Protein AF-A0A1V5JT39-F1 (afdb_monomer_lite)

Secondary structure (DSSP, 8-state):
--GGGGTTTS--GGGS-GGG--SS-EE--EEEETTEEEE--S-EEEEEEEEEEEETTEEEEEEEEEEE---HHHHHHHHHHHHHHHGGGTSHHHHS-HHHHHHHHHHHHHHHHHHHHHTT-

Radius of gyration: 21.0 Å; chains: 1; bounding box: 41×35×56 Å

Structure (mmCIF, N/CA/C/O backbone):
data_AF-A0A1V5JT39-F1
#
_entry.id   AF-A0A1V5JT39-F1
#
loop_
_atom_site.group_PDB
_atom_site.id
_atom_site.type_symbol
_atom_site.label_atom_id
_atom_site.label_alt_id
_atom_site.label_comp_id
_atom_site.label_asym_id
_atom_site.label_entity_id
_atom_site.label_seq_id
_atom_site.pdbx_PDB_ins_code
_atom_site.Cartn_x
_atom_site.Cartn_y
_atom_site.Cartn_z
_atom_site.occupancy
_atom_site.B_iso_or_equiv
_atom_site.auth_seq_id
_atom_site.auth_comp_id
_atom_site.auth_asym_id
_atom_site.auth_atom_id
_atom_site.pdbx_PDB_model_num
ATOM 1 N N . MET A 1 1 ? -9.268 -14.510 32.611 1.00 37.47 1 MET A N 1
ATOM 2 C CA . MET A 1 1 ? -8.347 -13.993 33.650 1.00 37.47 1 MET A CA 1
ATOM 3 C C . MET A 1 1 ? -7.304 -13.075 32.998 1.00 37.47 1 MET A C 1
ATOM 5 O O . MET A 1 1 ? -6.155 -13.462 32.841 1.00 37.47 1 MET A O 1
ATOM 9 N N . GLY A 1 2 ? -7.716 -11.891 32.527 1.00 54.66 2 GLY A N 1
ATOM 10 C CA . GLY A 1 2 ? -6.838 -10.986 31.759 1.00 54.66 2 GLY A CA 1
ATOM 11 C C . GLY A 1 2 ? -7.273 -9.515 31.723 1.00 54.66 2 GLY A C 1
ATOM 12 O O . GLY A 1 2 ? -6.459 -8.659 31.399 1.00 54.66 2 GLY A O 1
ATOM 13 N N . GLU A 1 3 ? -8.512 -9.199 32.109 1.00 52.78 3 GLU A N 1
ATOM 14 C CA . GLU A 1 3 ? -9.069 -7.839 32.027 1.00 52.78 3 GLU A CA 1
ATOM 15 C C . GLU A 1 3 ? -8.599 -6.904 33.156 1.00 52.78 3 GLU A C 1
ATOM 17 O O . GLU A 1 3 ? -8.526 -5.696 32.959 1.00 52.78 3 GLU A O 1
ATOM 22 N N . GLU A 1 4 ? -8.189 -7.425 34.319 1.00 55.41 4 GLU A N 1
ATOM 23 C CA . GLU A 1 4 ? -7.724 -6.571 35.427 1.00 55.41 4 GLU A CA 1
ATOM 24 C C . GLU A 1 4 ? -6.361 -5.916 35.184 1.00 55.41 4 GLU A C 1
ATOM 26 O O . GLU A 1 4 ? -6.063 -4.884 35.781 1.00 55.41 4 GLU A O 1
ATOM 31 N N . ARG A 1 5 ? -5.542 -6.474 34.285 1.00 61.47 5 ARG A N 1
ATOM 32 C CA . ARG A 1 5 ? -4.170 -6.005 34.033 1.00 61.47 5 ARG A CA 1
ATOM 33 C C . ARG A 1 5 ? -4.094 -4.690 33.253 1.00 61.47 5 ARG A C 1
ATOM 35 O O . ARG A 1 5 ? -3.029 -4.084 33.216 1.00 61.47 5 ARG A O 1
ATOM 42 N N . PHE A 1 6 ? -5.197 -4.265 32.639 1.00 62.06 6 PHE A N 1
ATOM 43 C CA . PHE A 1 6 ? -5.255 -3.086 31.769 1.00 62.06 6 PHE A CA 1
ATOM 44 C C . PHE A 1 6 ? -6.133 -1.955 32.322 1.00 62.06 6 PHE A C 1
ATOM 46 O O . PHE A 1 6 ? -6.350 -0.958 31.630 1.00 62.06 6 PHE A O 1
ATOM 53 N N . LYS A 1 7 ? -6.616 -2.079 33.569 1.00 60.72 7 LYS A N 1
ATOM 54 C CA . LYS A 1 7 ? -7.399 -1.030 34.238 1.00 60.72 7 LYS A CA 1
ATOM 55 C C . LYS A 1 7 ? -6.597 0.278 34.277 1.00 60.72 7 LYS A C 1
ATOM 57 O O . LYS A 1 7 ? -5.497 0.317 34.820 1.00 60.72 7 LYS A O 1
ATOM 62 N N . GLY A 1 8 ? -7.151 1.337 33.683 1.00 68.19 8 GLY A N 1
ATOM 63 C CA . GLY A 1 8 ? -6.556 2.679 33.647 1.00 68.19 8 GLY A CA 1
ATOM 64 C C . GLY A 1 8 ? -5.508 2.931 32.553 1.00 68.19 8 GLY A C 1
ATOM 65 O O . GLY A 1 8 ? -5.000 4.048 32.470 1.00 68.19 8 GLY A O 1
ATOM 66 N N . ILE A 1 9 ? -5.180 1.940 31.709 1.00 79.88 9 ILE A N 1
ATOM 67 C CA . ILE A 1 9 ? -4.265 2.128 30.563 1.00 79.88 9 ILE A CA 1
ATOM 68 C C . ILE A 1 9 ? -4.997 2.769 29.379 1.00 79.88 9 ILE A C 1
ATOM 70 O O . ILE A 1 9 ? -4.448 3.637 28.701 1.00 79.88 9 ILE A O 1
ATOM 74 N N . PHE A 1 10 ? -6.235 2.344 29.130 1.00 81.56 10 PHE A N 1
ATOM 75 C CA . PHE A 1 10 ? -7.059 2.869 28.048 1.00 81.56 10 PHE A CA 1
ATOM 76 C C . PHE A 1 10 ? -7.937 4.007 28.554 1.00 81.56 10 PHE A C 1
ATOM 78 O O . PHE A 1 10 ? -8.351 4.025 29.710 1.00 81.56 10 PHE A O 1
ATOM 85 N N . ARG A 1 11 ? -8.166 4.990 27.687 1.00 83.50 11 ARG A N 1
ATOM 86 C CA . ARG A 1 11 ? -8.911 6.207 28.010 1.00 83.50 11 ARG A CA 1
ATOM 87 C C . ARG A 1 11 ? -10.198 6.256 27.193 1.00 83.50 11 ARG A C 1
ATOM 89 O O . ARG A 1 11 ? -10.261 5.629 26.128 1.00 83.50 11 ARG A O 1
ATOM 96 N N . PRO A 1 12 ? -11.224 6.971 27.672 1.00 85.75 12 PRO A N 1
ATOM 97 C CA . PRO A 1 12 ? -12.424 7.201 26.888 1.00 85.75 12 PRO A CA 1
ATOM 98 C C . PRO A 1 12 ? -12.125 8.055 25.655 1.00 85.75 12 PRO A C 1
ATOM 100 O O . PRO A 1 12 ? -11.148 8.805 25.607 1.00 85.75 12 PRO A O 1
ATOM 103 N N . GLU A 1 13 ? -12.994 7.967 24.649 1.00 81.88 13 GLU A N 1
ATOM 104 C CA . GLU A 1 13 ? -12.792 8.630 23.353 1.00 81.88 13 GLU A CA 1
ATOM 105 C C . GLU A 1 13 ? -12.605 10.148 23.478 1.00 81.88 13 GLU A C 1
ATOM 107 O O . GLU A 1 13 ? -11.813 10.751 22.750 1.00 81.88 13 GLU A O 1
ATOM 112 N N . GLY A 1 14 ? -13.292 10.761 24.447 1.00 83.75 14 GLY A N 1
ATOM 113 C CA . GLY A 1 14 ? -13.206 12.192 24.732 1.00 83.75 14 GLY A CA 1
ATOM 114 C C . GLY A 1 14 ? -11.802 12.671 25.110 1.00 83.75 14 GLY A C 1
ATOM 115 O O . GLY A 1 14 ? -11.493 13.843 24.901 1.00 83.75 14 GLY A O 1
ATOM 116 N N . GLU A 1 15 ? -10.938 11.772 25.583 1.00 86.50 15 GLU A N 1
ATOM 117 C CA . GLU A 1 15 ? -9.559 12.069 25.981 1.00 86.50 15 GLU A CA 1
ATOM 118 C C . GLU A 1 15 ? -8.527 11.756 24.889 1.00 86.50 15 GLU A C 1
ATOM 120 O O . GLU A 1 15 ? -7.339 12.028 25.061 1.00 86.50 15 GLU A O 1
ATOM 125 N N . VAL A 1 16 ? -8.956 11.221 23.741 1.00 84.81 16 VAL A N 1
ATOM 126 C CA . VAL A 1 16 ? -8.076 11.071 22.577 1.00 84.81 16 VAL A CA 1
ATOM 127 C C . VAL A 1 16 ? -7.708 12.471 22.073 1.00 84.81 16 VAL A C 1
ATOM 129 O O . VAL A 1 16 ? -8.629 13.243 21.777 1.00 84.81 16 VAL A O 1
ATOM 132 N N . PRO A 1 17 ? -6.408 12.810 21.944 1.00 86.88 17 PRO A N 1
ATOM 133 C CA . PRO A 1 17 ? -5.975 14.108 21.439 1.00 86.88 17 PRO A CA 1
ATOM 134 C C . PRO A 1 17 ? -6.644 14.451 20.099 1.00 86.88 17 PRO A C 1
ATOM 136 O O . PRO A 1 17 ? -6.738 13.565 19.246 1.00 86.88 17 PRO A O 1
ATOM 139 N N . PRO A 1 18 ? -7.087 15.704 19.873 1.00 84.44 18 PRO A N 1
ATOM 140 C CA . PRO A 1 18 ? -7.807 16.080 18.652 1.00 84.44 18 PRO A CA 1
ATOM 141 C C . PRO A 1 18 ? -7.055 15.732 17.361 1.00 84.44 18 PRO A C 1
ATOM 143 O O . PRO A 1 18 ? -7.646 15.210 16.428 1.00 84.44 18 PRO A O 1
ATOM 146 N N . ASN A 1 19 ? -5.732 15.906 17.344 1.00 83.88 19 ASN A N 1
ATOM 147 C CA . ASN A 1 19 ? -4.857 15.566 16.215 1.00 83.88 19 ASN A CA 1
ATOM 148 C C . ASN A 1 19 ? -4.717 14.054 15.942 1.00 83.88 19 ASN A C 1
ATOM 150 O O . ASN A 1 19 ? -4.185 13.658 14.908 1.00 83.88 19 ASN A O 1
ATOM 154 N N . CYS A 1 20 ? -5.151 13.207 16.875 1.00 82.81 20 CYS A N 1
ATOM 155 C CA . CYS A 1 20 ? -5.186 11.751 16.737 1.00 82.81 20 CYS A CA 1
ATOM 156 C C . CYS A 1 20 ? -6.617 11.223 16.568 1.00 82.81 20 CYS A C 1
ATOM 158 O O . CYS A 1 20 ? -6.814 10.026 16.348 1.00 82.81 20 CYS A O 1
ATOM 160 N N . ARG A 1 21 ? -7.623 12.090 16.720 1.00 83.38 21 ARG A N 1
ATOM 161 C CA . ARG A 1 21 ? -9.028 11.722 16.631 1.00 83.38 21 ARG A CA 1
ATOM 162 C C . ARG A 1 21 ? -9.435 11.700 15.164 1.00 83.38 21 ARG A C 1
ATOM 164 O O . ARG A 1 21 ? -9.353 12.701 14.468 1.00 83.38 21 ARG A O 1
ATOM 171 N N . LEU A 1 22 ? -9.889 10.540 14.708 1.00 82.38 22 LEU A N 1
ATOM 172 C CA . LEU A 1 22 ? -10.515 10.409 13.398 1.00 82.38 22 LEU A CA 1
ATOM 173 C C . LEU A 1 22 ? -11.966 10.886 13.502 1.00 82.38 22 LEU A C 1
ATOM 175 O O . LEU A 1 22 ? -12.743 10.277 14.248 1.00 82.38 22 LEU A O 1
ATOM 179 N N . GLU A 1 23 ? -12.286 11.969 12.790 1.00 80.94 23 GLU A N 1
ATOM 180 C CA . GLU A 1 23 ? -13.653 12.491 12.646 1.00 80.94 23 GLU A CA 1
ATOM 181 C C . GLU A 1 23 ? -14.529 11.498 11.880 1.00 80.94 23 GLU A C 1
ATOM 183 O O . GLU A 1 23 ? -15.623 11.157 12.324 1.00 80.94 23 GLU A O 1
ATOM 188 N N . GLU A 1 24 ? -13.988 10.945 10.794 1.00 85.44 24 GLU A N 1
ATOM 189 C CA . GLU A 1 24 ? -14.632 9.927 9.972 1.00 85.44 24 GLU A CA 1
ATOM 190 C C . GLU A 1 24 ? -13.687 8.746 9.732 1.00 85.44 24 GLU A C 1
ATOM 192 O O . GLU A 1 24 ? -12.458 8.859 9.799 1.00 85.44 24 GLU A O 1
ATOM 197 N N . ALA A 1 25 ? -14.270 7.578 9.469 1.00 90.00 25 ALA A N 1
ATOM 198 C CA . ALA A 1 25 ? -13.506 6.409 9.064 1.00 90.00 25 ALA A CA 1
ATOM 199 C C . ALA A 1 25 ? -12.962 6.606 7.639 1.00 90.00 25 ALA A C 1
ATOM 201 O O . ALA A 1 25 ? -13.667 7.086 6.756 1.00 90.00 25 ALA A O 1
ATOM 202 N N . CYS A 1 26 ? -11.710 6.216 7.403 1.00 92.75 26 CYS A N 1
ATOM 203 C CA . CYS A 1 26 ? -11.090 6.330 6.086 1.00 92.75 26 CYS A CA 1
ATOM 204 C C . CYS A 1 26 ? -11.594 5.214 5.160 1.00 92.75 26 CYS A C 1
ATOM 206 O O . CYS A 1 26 ? -11.229 4.050 5.334 1.00 92.75 26 CYS A O 1
ATOM 208 N N . GLU A 1 27 ? -12.424 5.554 4.177 1.00 95.00 27 GLU A N 1
ATOM 209 C CA . GLU A 1 27 ? -12.963 4.587 3.216 1.00 95.00 27 GLU A CA 1
ATOM 210 C C . GLU A 1 27 ? -12.151 4.590 1.919 1.00 95.00 27 GLU A C 1
ATOM 212 O O . GLU A 1 27 ? -12.351 5.433 1.042 1.00 95.00 27 GLU A O 1
ATOM 217 N N . GLN A 1 28 ? -11.239 3.627 1.767 1.00 95.56 28 GLN A N 1
ATOM 218 C CA . GLN A 1 28 ? -10.486 3.468 0.529 1.00 95.56 28 GLN A CA 1
ATOM 219 C C . GLN A 1 28 ? -11.232 2.539 -0.435 1.00 95.56 28 GLN A C 1
ATOM 221 O O . GLN A 1 28 ? -11.445 1.362 -0.152 1.00 95.56 28 GLN A O 1
ATOM 226 N N . ARG A 1 29 ? -11.598 3.068 -1.609 1.00 96.31 29 ARG A N 1
ATOM 227 C CA . ARG A 1 29 ? -12.277 2.321 -2.688 1.00 96.31 29 ARG A CA 1
ATOM 228 C C . ARG A 1 29 ? -11.465 2.214 -3.971 1.00 96.31 29 ARG A C 1
ATOM 230 O O . ARG A 1 29 ? -11.983 1.764 -4.984 1.00 96.31 29 ARG A O 1
ATOM 237 N N . GLU A 1 30 ? -10.208 2.628 -3.940 1.00 97.31 30 GLU A N 1
ATOM 238 C CA . GLU A 1 30 ? -9.328 2.593 -5.100 1.00 97.31 30 GLU A CA 1
ATOM 239 C C . GLU A 1 30 ? -8.051 1.828 -4.779 1.00 97.31 30 GLU A C 1
ATOM 241 O O . GLU A 1 30 ? -7.537 1.883 -3.656 1.00 97.31 30 GLU A O 1
ATOM 246 N N . TYR A 1 31 ? -7.530 1.139 -5.787 1.00 96.44 31 TYR A N 1
ATOM 247 C CA . TYR A 1 31 ? -6.249 0.449 -5.742 1.00 96.44 31 TYR A CA 1
ATOM 248 C C . TYR A 1 31 ? -5.388 0.880 -6.932 1.00 96.44 31 TYR A C 1
ATOM 250 O O . TYR A 1 31 ? -5.899 1.191 -8.006 1.00 96.44 31 TYR A O 1
ATOM 258 N N . LEU A 1 32 ? -4.073 0.941 -6.724 1.00 95.94 32 LEU A N 1
ATOM 259 C CA . LEU A 1 32 ? -3.108 1.349 -7.743 1.00 95.94 32 LEU A CA 1
ATOM 260 C C . LEU A 1 32 ? -2.573 0.112 -8.466 1.00 95.94 32 LEU A C 1
ATOM 262 O O . LEU A 1 32 ? -1.954 -0.745 -7.837 1.00 95.94 32 LEU A O 1
ATOM 266 N N . VAL A 1 33 ? -2.757 0.044 -9.782 1.00 97.12 33 VAL A N 1
ATOM 267 C CA . VAL A 1 33 ? -2.179 -1.004 -10.630 1.00 97.12 33 VAL A CA 1
ATOM 268 C C . VAL A 1 33 ? -1.785 -0.417 -11.980 1.00 97.12 33 VAL A C 1
ATOM 270 O O . VAL A 1 33 ? -2.501 0.409 -12.530 1.00 97.12 33 VAL A O 1
ATOM 273 N N . ASP A 1 34 ? -0.619 -0.809 -12.497 1.00 95.69 34 ASP A N 1
ATOM 274 C CA . ASP A 1 34 ? -0.100 -0.353 -13.800 1.00 95.69 34 ASP A CA 1
ATOM 275 C C . ASP A 1 34 ? -0.042 1.184 -13.965 1.00 95.69 34 ASP A C 1
ATOM 277 O O . ASP A 1 34 ? -0.248 1.733 -15.041 1.00 95.69 34 ASP A O 1
ATOM 281 N N . GLY A 1 35 ? 0.213 1.905 -12.866 1.00 95.31 35 GLY A N 1
ATOM 282 C CA . GLY A 1 35 ? 0.252 3.372 -12.859 1.00 95.31 35 GLY A CA 1
ATOM 283 C C . GLY A 1 35 ? -1.118 4.060 -12.816 1.00 95.31 35 GLY A C 1
ATOM 284 O O . GLY A 1 35 ? -1.167 5.287 -12.874 1.00 95.31 35 GLY A O 1
ATOM 285 N N . GLU A 1 36 ? -2.209 3.308 -12.657 1.00 96.62 36 GLU A N 1
ATOM 286 C CA . GLU A 1 36 ? -3.581 3.819 -12.631 1.00 96.62 36 GLU A CA 1
ATOM 287 C C . GLU A 1 36 ? -4.268 3.531 -11.294 1.00 96.62 36 GLU A C 1
ATOM 289 O O . GLU A 1 36 ? -4.199 2.416 -10.770 1.00 96.62 36 GLU A O 1
ATOM 294 N N . LEU A 1 37 ? -4.977 4.526 -10.753 1.00 96.44 37 LEU A N 1
ATOM 295 C CA . LEU A 1 37 ? -5.936 4.296 -9.674 1.00 96.44 37 LEU A CA 1
ATOM 296 C C . LEU A 1 37 ? -7.220 3.740 -10.281 1.00 96.44 37 LEU A C 1
ATOM 298 O O . LEU A 1 37 ? -7.888 4.406 -11.071 1.00 96.44 37 LEU A O 1
ATOM 302 N N . ARG A 1 38 ? -7.551 2.504 -9.918 1.00 96.25 38 ARG A N 1
ATOM 303 C CA . ARG A 1 38 ? -8.764 1.819 -10.357 1.00 96.25 38 ARG A CA 1
ATOM 304 C C . ARG A 1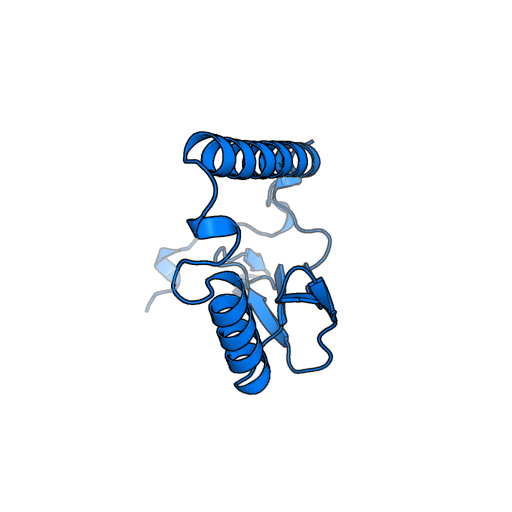 38 ? -9.742 1.720 -9.205 1.00 96.25 38 ARG A C 1
ATOM 306 O O . ARG A 1 38 ? -9.358 1.422 -8.075 1.00 96.25 38 ARG A O 1
ATOM 313 N N . ARG A 1 39 ? -11.016 1.952 -9.508 1.00 96.19 39 ARG A N 1
ATOM 314 C CA . ARG A 1 39 ? -12.107 1.834 -8.545 1.00 96.19 39 ARG A CA 1
ATOM 315 C C . ARG A 1 39 ? -12.449 0.367 -8.296 1.00 96.19 39 ARG A C 1
ATOM 317 O O . ARG A 1 39 ? -12.522 -0.429 -9.227 1.00 96.19 39 ARG A O 1
ATOM 324 N N . TRP A 1 40 ? -12.662 0.033 -7.031 1.00 97.00 40 TRP A N 1
ATOM 325 C CA . TRP A 1 40 ? -13.011 -1.294 -6.549 1.00 97.00 40 TRP A CA 1
ATOM 326 C C . TRP A 1 40 ? -14.478 -1.351 -6.124 1.00 97.00 40 TRP A C 1
ATOM 328 O O . TRP A 1 40 ? -14.918 -0.595 -5.255 1.00 97.00 40 TRP A O 1
ATOM 338 N N . GLU A 1 41 ? -15.214 -2.287 -6.717 1.00 94.19 41 GLU A N 1
ATOM 339 C CA . GLU A 1 41 ? -16.640 -2.525 -6.442 1.00 94.19 41 GLU A CA 1
ATOM 340 C C . GLU A 1 41 ? -16.880 -3.833 -5.661 1.00 94.19 41 GLU A C 1
ATOM 342 O O . GLU A 1 41 ? -18.021 -4.204 -5.393 1.00 94.19 41 GLU A O 1
ATOM 347 N N . GLY A 1 42 ? -15.810 -4.548 -5.299 1.00 94.56 42 GLY A N 1
ATOM 348 C CA . GLY A 1 42 ? -15.886 -5.803 -4.556 1.00 94.56 42 GLY A CA 1
ATOM 349 C C . GLY A 1 42 ? -15.900 -5.624 -3.035 1.00 94.56 42 GLY A C 1
ATOM 350 O O . GLY A 1 42 ? -16.150 -4.544 -2.495 1.00 94.56 42 GLY A O 1
ATOM 351 N N . ALA A 1 43 ? -15.601 -6.715 -2.326 1.00 96.88 43 ALA A N 1
ATOM 352 C CA . ALA A 1 43 ? -15.579 -6.734 -0.866 1.00 96.88 43 ALA A CA 1
ATOM 353 C C . ALA A 1 43 ? -14.521 -5.778 -0.292 1.00 96.88 43 ALA A C 1
ATOM 355 O O . ALA A 1 43 ? -13.436 -5.614 -0.850 1.00 96.88 43 ALA A O 1
ATOM 356 N N . LEU A 1 44 ? -14.825 -5.164 0.849 1.00 97.50 44 LEU A N 1
ATOM 357 C CA . LEU A 1 44 ? -13.894 -4.317 1.590 1.00 97.50 44 LEU A CA 1
ATOM 358 C C . LEU A 1 44 ? -13.506 -5.007 2.897 1.00 97.50 44 LEU A C 1
ATOM 360 O O . LEU A 1 44 ? -14.342 -5.636 3.544 1.00 97.50 44 LEU A O 1
ATOM 364 N N . GLN A 1 45 ? -12.248 -4.859 3.298 1.00 97.56 45 GLN A N 1
ATOM 365 C CA . GLN A 1 45 ? -11.767 -5.288 4.602 1.00 97.56 45 GLN A CA 1
ATOM 366 C C . GLN A 1 45 ? -11.866 -4.124 5.586 1.00 97.56 45 GLN A C 1
ATOM 368 O O . GLN A 1 45 ? -11.204 -3.101 5.414 1.00 97.56 45 GLN A O 1
ATOM 373 N N . GLU A 1 46 ? -12.662 -4.288 6.643 1.00 97.75 46 GLU A N 1
ATOM 374 C CA . GLU A 1 46 ? -12.727 -3.313 7.731 1.00 97.75 46 GLU A CA 1
ATOM 375 C C . GLU A 1 46 ? -11.419 -3.276 8.525 1.00 97.75 46 GLU A C 1
ATOM 377 O O . GLU A 1 46 ? -10.808 -4.313 8.812 1.00 97.75 4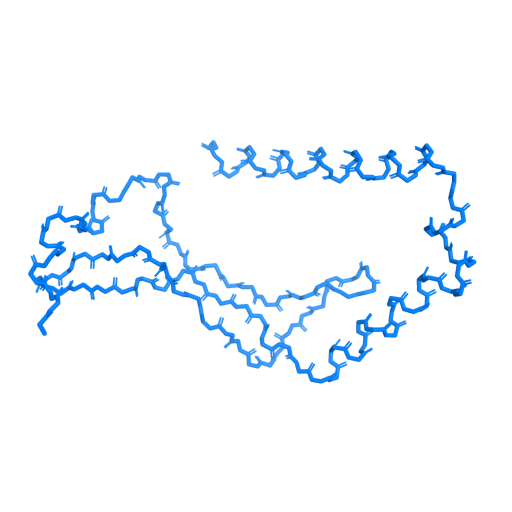6 GLU A O 1
ATOM 382 N N . VAL A 1 47 ? -11.015 -2.069 8.918 1.00 96.81 47 VAL A N 1
ATOM 383 C CA . VAL A 1 47 ? -9.827 -1.816 9.730 1.00 96.81 47 VAL A CA 1
ATOM 384 C C . VAL A 1 47 ? -10.248 -1.258 11.078 1.00 96.81 47 VAL A C 1
ATOM 386 O O . VAL A 1 47 ? -10.979 -0.271 11.171 1.00 96.81 47 VAL A O 1
ATOM 389 N N . PHE A 1 48 ? -9.727 -1.869 12.136 1.00 95.12 48 PHE A N 1
ATOM 390 C CA . PHE A 1 48 ? -9.986 -1.478 13.514 1.00 95.12 48 PHE A CA 1
ATOM 391 C C . PHE A 1 48 ? -8.702 -1.017 14.191 1.00 95.12 48 PHE A C 1
ATOM 393 O O . PHE A 1 48 ? -7.662 -1.671 14.074 1.00 95.12 48 PHE A O 1
ATOM 400 N N . SER A 1 49 ? -8.804 0.062 14.965 1.00 91.50 49 SER A N 1
ATOM 401 C CA . SER A 1 49 ? -7.722 0.572 15.799 1.00 91.50 49 SER A CA 1
ATOM 402 C C . SER A 1 49 ? -7.135 -0.550 16.672 1.00 91.50 49 SER A C 1
ATOM 404 O O . SER A 1 49 ? -7.891 -1.350 17.245 1.00 91.50 49 SER A O 1
ATOM 406 N N . PRO A 1 50 ? -5.798 -0.643 16.783 1.00 89.25 50 PRO A N 1
ATOM 407 C CA . PRO A 1 50 ? -5.157 -1.498 17.775 1.00 89.25 50 PRO A CA 1
ATOM 408 C C . PRO A 1 50 ? -5.236 -0.885 19.182 1.00 89.25 50 PRO A C 1
ATOM 410 O O . PRO A 1 50 ? -5.123 -1.606 20.169 1.00 89.25 50 PRO A O 1
ATOM 413 N N . VAL A 1 51 ? -5.443 0.434 19.280 1.00 88.12 51 VAL A N 1
ATOM 414 C CA . VAL A 1 51 ? -5.665 1.136 20.547 1.00 88.12 51 VAL A CA 1
ATOM 415 C C . VAL A 1 51 ? -7.136 1.003 20.921 1.00 88.12 51 VAL A C 1
ATOM 417 O O . VAL A 1 51 ? -8.013 1.410 20.152 1.00 88.12 51 VAL A O 1
ATOM 420 N N . LEU A 1 52 ? -7.381 0.415 22.090 1.00 88.44 52 LEU A N 1
ATOM 421 C CA . LEU A 1 52 ? -8.710 0.251 22.664 1.00 88.44 52 LEU A CA 1
ATOM 422 C C . LEU A 1 52 ? -9.180 1.560 23.297 1.00 88.44 52 LEU A C 1
ATOM 424 O O . LEU A 1 52 ? -8.381 2.329 23.830 1.00 88.44 52 LEU A O 1
ATOM 428 N N . ILE A 1 53 ? -10.486 1.779 23.251 1.00 88.44 53 ILE A N 1
ATOM 429 C CA . ILE A 1 53 ? -11.156 2.896 23.905 1.00 88.44 53 ILE A CA 1
ATOM 430 C C . ILE A 1 53 ? -12.047 2.326 25.000 1.00 88.44 53 ILE A C 1
ATOM 432 O O . ILE A 1 53 ? -12.716 1.313 24.788 1.00 88.44 53 ILE A O 1
ATOM 436 N N . GLU A 1 54 ? -12.050 2.966 26.166 1.00 86.75 54 GLU A N 1
ATOM 437 C CA . GLU A 1 54 ? -12.982 2.617 27.234 1.00 86.75 54 GLU A CA 1
ATOM 438 C C . GLU A 1 54 ? -14.322 3.334 27.028 1.00 86.75 54 GLU A C 1
ATOM 440 O O . GLU A 1 54 ? -14.384 4.561 26.961 1.00 86.75 54 GLU A O 1
ATOM 445 N N . GLN A 1 55 ? -15.404 2.570 26.936 1.00 84.00 55 GLN A N 1
ATOM 446 C CA . GLN A 1 55 ? -16.764 3.085 26.850 1.00 84.00 55 GLN A CA 1
ATOM 447 C C . GLN A 1 55 ? -17.655 2.268 27.782 1.00 84.00 55 GLN A C 1
ATOM 449 O O . GLN A 1 55 ? -17.734 1.049 27.653 1.00 84.00 55 GLN A O 1
ATOM 454 N N . GLU A 1 56 ? -18.302 2.935 28.742 1.00 82.12 56 GLU A N 1
ATOM 455 C CA . GLU A 1 56 ? -19.240 2.304 29.688 1.00 82.12 56 GLU A CA 1
ATOM 456 C C . GLU A 1 56 ? -18.644 1.078 30.418 1.00 82.12 56 GLU A C 1
ATOM 458 O O . GLU A 1 56 ? -19.305 0.060 30.622 1.00 82.12 56 GLU A O 1
ATOM 463 N N . GLY A 1 57 ? -17.358 1.152 30.788 1.00 79.12 57 GLY A N 1
ATOM 464 C CA . GLY A 1 57 ? -16.640 0.065 31.464 1.00 79.12 57 GLY A CA 1
ATOM 465 C C . GLY A 1 57 ? -16.244 -1.109 30.558 1.00 79.12 57 GLY A C 1
ATOM 466 O O . GLY A 1 57 ? -15.804 -2.144 31.059 1.00 79.12 57 GLY A O 1
ATOM 467 N N . ARG A 1 58 ? -16.388 -0.972 29.233 1.00 83.75 58 ARG A N 1
ATOM 468 C CA . ARG A 1 58 ? -15.954 -1.953 28.228 1.00 83.75 58 ARG A CA 1
ATOM 469 C C . ARG A 1 58 ? -14.824 -1.397 27.375 1.00 83.75 58 ARG A C 1
ATOM 471 O O . ARG A 1 58 ? -14.808 -0.217 27.042 1.00 83.75 58 ARG A O 1
ATOM 478 N N . LEU A 1 59 ? -13.907 -2.273 26.972 1.00 87.62 59 LEU A N 1
ATOM 479 C CA . LEU A 1 59 ? -12.849 -1.940 26.023 1.00 87.62 59 LEU A CA 1
ATOM 480 C C . LEU A 1 59 ? -13.306 -2.274 24.603 1.00 87.62 59 LEU A C 1
ATOM 482 O O . LEU A 1 59 ? -13.577 -3.432 24.289 1.00 87.62 59 LEU A O 1
ATOM 486 N N . LEU A 1 60 ? -13.375 -1.262 23.742 1.00 89.06 60 LEU A N 1
ATOM 487 C CA . LEU A 1 60 ? -13.838 -1.391 22.364 1.00 89.06 60 LEU A CA 1
ATOM 488 C C . LEU A 1 60 ? -12.736 -1.014 21.376 1.00 89.06 60 LEU A C 1
ATOM 490 O O . LEU A 1 60 ? -11.941 -0.100 21.604 1.00 89.06 60 LEU A O 1
ATOM 494 N N . ARG A 1 61 ? -12.706 -1.709 20.236 1.00 90.75 61 ARG A N 1
ATOM 495 C CA . ARG A 1 61 ? -11.866 -1.330 19.096 1.00 90.75 61 ARG A CA 1
ATOM 496 C C . ARG A 1 61 ? -12.661 -0.399 18.187 1.00 90.75 61 ARG A C 1
ATOM 498 O O . ARG A 1 61 ? -13.629 -0.830 17.568 1.00 90.75 61 ARG A O 1
ATOM 505 N N . LYS A 1 62 ? -12.234 0.860 18.070 1.00 90.38 62 LYS A N 1
ATOM 506 C CA . LYS A 1 62 ? -12.838 1.816 17.130 1.00 90.38 62 LYS A CA 1
ATOM 507 C C . LYS A 1 62 ? -12.523 1.410 15.686 1.00 90.38 62 LYS A C 1
ATOM 509 O O . LYS A 1 62 ? -11.362 1.148 15.366 1.00 90.38 62 LYS A O 1
ATOM 514 N N . ARG A 1 63 ? -13.531 1.371 14.808 1.00 93.88 63 ARG A N 1
ATOM 515 C CA . ARG A 1 63 ? -13.325 1.212 13.359 1.00 93.88 63 ARG A CA 1
ATOM 516 C C . ARG A 1 63 ? -12.679 2.484 12.807 1.00 93.88 63 ARG A C 1
ATOM 518 O O . ARG A 1 63 ? -13.144 3.580 13.101 1.00 93.88 63 ARG A O 1
ATOM 525 N N . ILE A 1 64 ? -11.604 2.337 12.039 1.00 94.56 64 ILE A N 1
ATOM 526 C CA . ILE A 1 64 ? -10.824 3.462 11.498 1.00 94.56 64 ILE A CA 1
ATOM 527 C C . ILE A 1 64 ? -10.896 3.570 9.975 1.00 94.56 64 ILE A C 1
ATOM 529 O O . ILE A 1 64 ? -10.414 4.552 9.417 1.00 94.56 64 ILE A O 1
ATOM 533 N N . GLY A 1 65 ? -11.497 2.589 9.301 1.00 96.44 65 GLY A N 1
ATOM 534 C CA . GLY A 1 65 ? -11.641 2.618 7.853 1.00 96.44 65 GLY A CA 1
ATOM 535 C C . GLY A 1 65 ? -11.949 1.268 7.232 1.00 96.44 65 GLY A C 1
ATOM 536 O O . GLY A 1 65 ? -12.271 0.302 7.933 1.00 96.44 65 GLY A O 1
ATOM 537 N N . SER A 1 66 ? -11.814 1.214 5.913 1.00 97.69 66 SER A N 1
ATOM 538 C CA . SER A 1 66 ? -11.805 -0.013 5.127 1.00 97.69 66 SER A CA 1
ATOM 539 C C . SER A 1 66 ? -10.914 0.131 3.888 1.00 97.69 66 SER A C 1
ATOM 541 O O . SER A 1 66 ? -10.588 1.248 3.478 1.00 97.69 66 SER A O 1
ATOM 543 N N . TYR A 1 67 ? -10.489 -0.993 3.311 1.00 97.38 67 TYR A N 1
ATOM 544 C CA . TYR A 1 67 ? -9.721 -1.018 2.063 1.00 97.38 67 TYR A CA 1
ATOM 545 C C . TYR A 1 67 ? -10.170 -2.161 1.139 1.00 97.38 67 TYR A C 1
ATOM 547 O O . TYR A 1 67 ? -10.797 -3.110 1.620 1.00 97.38 67 TYR A O 1
ATOM 555 N N . PRO A 1 68 ? -9.857 -2.104 -0.171 1.00 97.50 68 PRO A N 1
ATOM 556 C CA . PRO A 1 68 ? -10.194 -3.161 -1.122 1.00 97.50 68 PRO A CA 1
ATOM 557 C C . PRO A 1 68 ? -9.655 -4.528 -0.697 1.00 97.50 68 PRO A C 1
ATOM 559 O O . PRO A 1 68 ? -8.443 -4.711 -0.579 1.00 97.50 68 PRO A O 1
ATOM 562 N N . LEU A 1 69 ? -10.542 -5.506 -0.504 1.00 97.38 69 LEU A N 1
ATOM 563 C CA . LEU A 1 69 ? -10.151 -6.902 -0.325 1.00 97.38 69 LEU A CA 1
ATOM 564 C C . LEU A 1 69 ? -9.953 -7.527 -1.711 1.00 97.38 69 LEU A C 1
ATOM 566 O O . LEU A 1 69 ? -10.856 -8.161 -2.253 1.00 97.38 69 LEU A O 1
ATOM 570 N N . LEU A 1 70 ? -8.786 -7.259 -2.298 1.00 96.12 70 LEU A N 1
ATOM 571 C CA . LEU A 1 70 ? -8.439 -7.692 -3.653 1.00 96.12 70 LEU A CA 1
ATOM 572 C C . LEU A 1 70 ? -8.380 -9.221 -3.760 1.00 96.12 70 LEU A C 1
ATOM 574 O O . LEU A 1 70 ? -7.943 -9.902 -2.829 1.00 96.12 70 LEU A O 1
ATOM 578 N N . GLY A 1 71 ? -8.817 -9.741 -4.908 1.00 94.69 71 GLY A N 1
ATOM 579 C CA . GLY A 1 71 ? -8.852 -11.167 -5.196 1.00 94.69 71 GLY A CA 1
ATOM 580 C C . GLY A 1 71 ? -7.715 -11.630 -6.103 1.00 94.69 71 GLY A C 1
ATOM 581 O O . GLY A 1 71 ? -6.746 -10.920 -6.378 1.00 94.69 71 GLY A O 1
ATOM 582 N N . GLU A 1 72 ? -7.857 -12.863 -6.586 1.00 96.75 72 GLU A N 1
ATOM 583 C CA . GLU A 1 72 ? -6.897 -13.505 -7.487 1.00 96.75 72 GLU A CA 1
ATOM 584 C C . GLU A 1 72 ? -6.708 -12.720 -8.793 1.00 96.75 72 GLU A C 1
ATOM 586 O O . GLU A 1 72 ? -5.576 -12.509 -9.224 1.00 96.75 72 GLU A O 1
ATOM 591 N N . ALA A 1 73 ? -7.798 -12.232 -9.394 1.00 94.56 73 ALA A N 1
ATOM 592 C CA . ALA A 1 73 ? -7.753 -11.516 -10.667 1.00 94.56 73 ALA A CA 1
ATOM 593 C C . ALA A 1 73 ? -6.923 -10.223 -10.580 1.00 94.56 73 ALA A C 1
ATOM 595 O O . ALA A 1 73 ? -6.088 -9.958 -11.446 1.00 94.56 73 ALA A O 1
ATOM 596 N N . GLU A 1 74 ? -7.095 -9.435 -9.517 1.00 96.06 74 GLU A N 1
ATOM 597 C CA . GLU A 1 74 ? -6.347 -8.190 -9.325 1.00 96.06 74 GLU A CA 1
ATOM 598 C C . GLU A 1 74 ? -4.878 -8.462 -8.999 1.00 96.06 74 GLU A C 1
ATOM 600 O O . GLU A 1 74 ? -4.001 -7.737 -9.474 1.00 96.06 74 GLU A O 1
ATOM 605 N N . ALA A 1 75 ? -4.599 -9.523 -8.236 1.00 95.44 75 ALA A N 1
ATOM 606 C CA . ALA A 1 75 ? -3.236 -9.954 -7.944 1.00 95.44 75 ALA A CA 1
ATOM 607 C C . ALA A 1 75 ? -2.494 -10.398 -9.217 1.00 95.44 75 ALA A C 1
ATOM 609 O O . ALA A 1 75 ? -1.356 -9.977 -9.440 1.00 95.44 75 ALA A O 1
ATOM 610 N N . LEU A 1 76 ? -3.144 -11.186 -10.082 1.00 97.56 76 LEU A N 1
ATOM 611 C CA . LEU A 1 76 ? -2.596 -11.581 -11.383 1.00 97.56 76 LEU A CA 1
ATOM 612 C C . LEU A 1 76 ? -2.386 -10.364 -12.290 1.00 97.56 76 LEU A C 1
ATOM 614 O O . LEU A 1 76 ? -1.309 -10.210 -12.860 1.00 97.56 76 LEU A O 1
ATOM 618 N N . GLY A 1 77 ? -3.351 -9.442 -12.349 1.00 96.44 77 GLY A N 1
ATOM 619 C CA . GLY A 1 77 ? -3.209 -8.202 -13.115 1.00 96.44 77 GLY A CA 1
ATOM 620 C C . GLY A 1 77 ? -2.032 -7.334 -12.648 1.00 96.44 77 GLY A C 1
ATOM 621 O O . GLY A 1 77 ? -1.301 -6.779 -13.472 1.00 96.44 77 GLY A O 1
ATOM 622 N N . ALA A 1 78 ? -1.797 -7.249 -11.335 1.00 96.94 78 ALA A N 1
ATOM 623 C CA . ALA A 1 78 ? -0.642 -6.550 -10.775 1.00 96.94 78 ALA A CA 1
ATOM 624 C C . ALA A 1 78 ? 0.684 -7.252 -11.102 1.00 96.94 78 ALA A C 1
ATOM 626 O O . ALA A 1 78 ? 1.667 -6.582 -11.429 1.00 96.94 78 ALA A O 1
ATOM 627 N N . LEU A 1 79 ? 0.710 -8.587 -11.060 1.00 97.44 79 LEU A N 1
ATOM 628 C CA . LEU A 1 79 ? 1.878 -9.378 -11.440 1.00 97.44 79 LEU A CA 1
ATOM 629 C C . LEU A 1 79 ? 2.228 -9.181 -12.918 1.00 97.44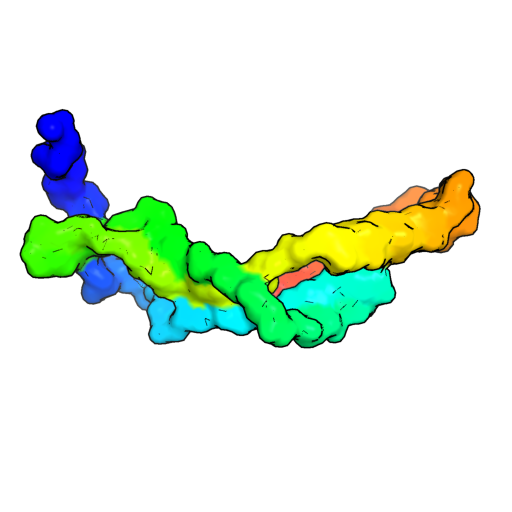 79 LEU A C 1
ATOM 631 O O . LEU A 1 79 ? 3.386 -8.922 -13.244 1.00 97.44 79 LEU A O 1
ATOM 635 N N . GLU A 1 80 ? 1.241 -9.254 -13.808 1.00 97.56 80 GLU A N 1
ATOM 636 C CA . GLU A 1 80 ? 1.442 -9.026 -15.238 1.00 97.56 80 GLU A CA 1
ATOM 637 C C . GLU A 1 80 ? 1.943 -7.607 -15.522 1.00 97.56 80 GLU A C 1
ATOM 639 O O . GLU A 1 80 ? 2.878 -7.432 -16.303 1.00 97.56 80 GLU A O 1
ATOM 644 N N . ALA A 1 81 ? 1.369 -6.590 -14.869 1.00 97.25 81 ALA A N 1
ATOM 645 C CA . ALA A 1 81 ? 1.832 -5.209 -14.991 1.00 97.25 81 ALA A CA 1
ATOM 646 C C . ALA A 1 81 ? 3.291 -5.056 -14.534 1.00 97.25 81 ALA A C 1
ATOM 648 O O . ALA A 1 81 ? 4.102 -4.451 -15.236 1.00 97.25 81 ALA A O 1
ATOM 649 N N . ALA A 1 82 ? 3.658 -5.658 -13.399 1.00 96.62 82 ALA A N 1
ATOM 650 C CA . ALA A 1 82 ? 5.032 -5.649 -12.909 1.00 96.62 82 ALA A CA 1
ATOM 651 C C . ALA A 1 82 ? 5.995 -6.369 -13.870 1.00 96.62 82 ALA A C 1
ATOM 653 O O . ALA A 1 82 ? 7.079 -5.854 -14.153 1.00 96.62 82 ALA A O 1
ATOM 654 N N . ALA A 1 83 ? 5.592 -7.521 -14.418 1.00 96.94 83 ALA A N 1
ATOM 655 C CA . ALA A 1 83 ? 6.378 -8.267 -15.396 1.00 96.94 83 ALA A CA 1
ATOM 656 C C . ALA A 1 83 ? 6.600 -7.457 -16.683 1.00 96.94 83 ALA A C 1
ATOM 658 O O . ALA A 1 83 ? 7.735 -7.361 -17.150 1.00 96.94 83 ALA A O 1
ATOM 659 N N . ARG A 1 84 ? 5.552 -6.803 -17.209 1.00 96.94 84 ARG A N 1
ATOM 660 C CA . ARG A 1 84 ? 5.652 -5.894 -18.364 1.00 96.94 84 ARG A CA 1
ATOM 661 C C . ARG A 1 84 ? 6.541 -4.687 -18.079 1.00 96.94 84 ARG A C 1
ATOM 663 O O . ARG A 1 84 ? 7.339 -4.307 -18.924 1.00 96.94 84 ARG A O 1
ATOM 670 N N . ALA A 1 85 ? 6.425 -4.080 -16.901 1.00 95.50 85 ALA A N 1
ATOM 671 C CA . ALA A 1 85 ? 7.236 -2.921 -16.532 1.00 95.50 85 ALA A CA 1
ATOM 672 C C . ALA A 1 85 ? 8.724 -3.272 -16.358 1.00 95.50 85 ALA A C 1
ATOM 674 O O . ALA A 1 85 ? 9.590 -2.427 -16.604 1.00 95.50 85 ALA A O 1
ATOM 675 N N . TYR A 1 86 ? 9.024 -4.499 -15.922 1.00 96.12 86 TYR A N 1
ATOM 676 C CA . TYR A 1 86 ? 10.388 -5.012 -15.810 1.00 96.12 86 TYR A CA 1
ATOM 677 C C . TYR A 1 86 ? 10.969 -5.435 -17.164 1.00 96.12 86 TYR A C 1
ATOM 679 O O . TYR A 1 86 ? 12.153 -5.198 -17.406 1.00 96.12 86 TYR A O 1
ATOM 687 N N . ASP A 1 87 ? 10.148 -6.055 -18.016 1.00 96.69 87 ASP A N 1
ATOM 688 C CA . ASP A 1 87 ? 10.479 -6.525 -19.366 1.00 96.69 87 ASP A CA 1
ATOM 689 C C . ASP A 1 87 ? 11.833 -7.250 -19.438 1.00 96.69 87 ASP A C 1
ATOM 691 O O . ASP A 1 87 ? 12.763 -6.834 -20.124 1.00 96.69 87 ASP A O 1
ATOM 695 N N . HIS A 1 88 ? 11.995 -8.300 -18.627 1.00 94.75 88 HIS A N 1
ATOM 696 C CA . HIS A 1 88 ? 13.237 -9.086 -18.539 1.00 94.75 88 HIS A CA 1
ATOM 697 C C . HIS A 1 88 ? 14.511 -8.241 -18.302 1.00 94.75 88 HIS A C 1
ATOM 699 O O . HIS A 1 88 ? 15.601 -8.600 -18.743 1.00 94.75 88 HIS A O 1
ATOM 705 N N . GLY A 1 89 ? 14.384 -7.101 -17.614 1.00 94.44 89 GLY A N 1
ATOM 706 C CA . GLY A 1 89 ? 15.477 -6.165 -17.338 1.00 94.44 89 GLY A CA 1
ATOM 707 C C . GLY A 1 89 ? 15.679 -5.087 -18.406 1.00 94.44 89 GLY A C 1
ATOM 708 O O . GLY A 1 89 ? 16.510 -4.203 -18.214 1.00 94.44 89 GLY A O 1
ATOM 709 N N . SER A 1 90 ? 14.906 -5.128 -19.491 1.00 95.94 90 SER A N 1
ATOM 710 C CA . SER A 1 90 ? 14.907 -4.142 -20.579 1.00 95.94 90 SER A CA 1
ATOM 711 C C . SER A 1 90 ? 13.799 -3.092 -20.434 1.00 95.94 90 SER A C 1
ATOM 713 O O . SER A 1 90 ? 13.714 -2.151 -21.223 1.00 95.94 90 SER A O 1
ATOM 715 N N . GLY A 1 91 ? 12.984 -3.206 -19.385 1.00 94.69 91 GLY A N 1
ATOM 716 C CA . GLY A 1 91 ? 11.974 -2.222 -19.042 1.00 94.69 91 GLY A CA 1
ATOM 717 C C . GLY A 1 91 ? 12.595 -0.890 -18.639 1.00 94.69 91 GLY A C 1
ATOM 718 O O . GLY A 1 91 ? 13.747 -0.803 -18.212 1.00 94.69 91 GLY A O 1
ATOM 719 N N . ARG A 1 92 ? 11.801 0.180 -18.706 1.00 94.31 92 ARG A N 1
ATOM 720 C CA . ARG A 1 92 ? 12.301 1.541 -18.472 1.00 94.31 92 ARG A CA 1
ATOM 721 C C . ARG A 1 92 ? 13.042 1.673 -17.139 1.00 94.31 92 ARG A C 1
ATOM 723 O O . ARG A 1 92 ? 14.124 2.240 -17.101 1.00 94.31 92 ARG A O 1
ATOM 730 N N . TRP A 1 93 ? 12.473 1.168 -16.043 1.00 93.81 93 TRP A N 1
ATOM 731 C CA . TRP A 1 93 ? 13.073 1.303 -14.711 1.00 93.81 93 TRP A CA 1
ATOM 732 C C . TRP A 1 93 ? 14.458 0.639 -14.579 1.00 93.81 93 TRP A C 1
ATOM 734 O O . TRP A 1 93 ? 15.389 1.330 -14.151 1.00 93.81 93 TRP A O 1
ATOM 744 N N . PRO A 1 94 ? 14.652 -0.648 -14.943 1.00 94.62 94 PRO A N 1
ATOM 745 C CA . PRO A 1 94 ? 15.975 -1.272 -14.885 1.00 94.62 94 PRO A CA 1
ATOM 746 C C . PRO A 1 94 ? 16.995 -0.654 -15.856 1.00 94.62 94 PRO A C 1
ATOM 748 O O . PRO A 1 94 ? 18.172 -0.591 -15.499 1.00 94.62 94 PRO A O 1
ATOM 751 N N . THR A 1 95 ? 16.574 -0.125 -17.013 1.00 96.12 95 THR A N 1
ATOM 752 C CA . THR A 1 95 ? 17.493 0.484 -17.998 1.00 96.12 95 THR A CA 1
ATOM 753 C C . THR A 1 95 ? 17.883 1.933 -17.700 1.00 96.12 95 THR A C 1
ATOM 755 O O . THR A 1 95 ? 18.820 2.448 -18.310 1.00 96.12 95 THR A O 1
ATOM 758 N N . LEU A 1 96 ? 17.174 2.625 -16.800 1.00 96.50 96 LEU A N 1
ATOM 759 C CA . LEU A 1 96 ? 17.549 3.978 -16.371 1.00 96.50 96 LEU A CA 1
ATOM 760 C C . LEU A 1 96 ? 18.950 3.991 -15.747 1.00 96.50 96 LEU A C 1
ATOM 762 O O . LEU A 1 96 ? 19.382 3.021 -15.115 1.00 96.50 96 LEU A O 1
ATOM 766 N N . ARG A 1 97 ? 19.643 5.130 -15.836 1.00 97.31 97 ARG A N 1
ATOM 767 C CA . ARG A 1 97 ? 20.878 5.316 -15.070 1.00 97.31 97 ARG A CA 1
ATOM 768 C C . ARG A 1 97 ? 20.572 5.360 -13.574 1.00 97.31 97 ARG A C 1
ATOM 770 O O . ARG A 1 97 ? 19.472 5.726 -13.148 1.00 97.31 97 ARG A O 1
ATOM 777 N N . VAL A 1 98 ? 21.566 5.019 -12.756 1.00 96.69 98 VAL A N 1
ATOM 778 C CA . VAL A 1 98 ? 21.432 5.026 -11.290 1.00 96.69 98 VAL A CA 1
ATOM 779 C C . VAL A 1 98 ? 20.964 6.399 -10.797 1.00 96.69 98 VAL A C 1
ATOM 781 O O . VAL A 1 98 ? 20.047 6.478 -9.980 1.00 96.69 98 VAL A O 1
ATOM 784 N N . GLU A 1 99 ? 21.507 7.485 -11.353 1.00 97.88 99 GLU A N 1
ATOM 785 C CA . GLU A 1 99 ? 21.166 8.856 -10.961 1.00 97.88 99 GLU A CA 1
ATOM 786 C C . GLU A 1 99 ? 19.712 9.221 -11.296 1.00 97.88 99 GLU A C 1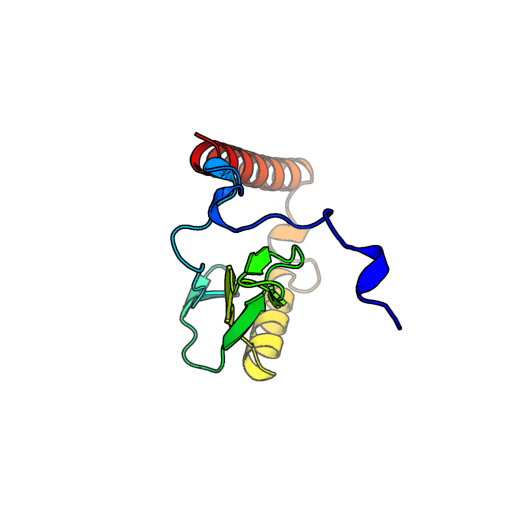
ATOM 788 O O . GLU A 1 99 ? 19.115 10.078 -10.647 1.00 97.88 99 GLU A O 1
ATOM 793 N N . GLU A 1 100 ?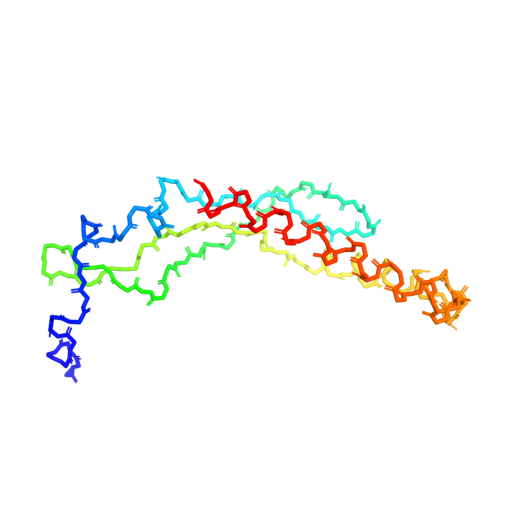 19.124 8.612 -12.327 1.00 97.69 100 GLU A N 1
ATOM 794 C CA . GLU A 1 100 ? 17.728 8.844 -12.714 1.00 97.69 100 GLU A CA 1
ATOM 795 C C . GLU A 1 100 ? 16.759 8.085 -11.802 1.00 97.69 100 GLU A C 1
ATOM 797 O O . GLU A 1 100 ? 15.716 8.627 -11.417 1.00 97.69 100 GLU A O 1
ATOM 802 N N . ARG A 1 101 ? 17.123 6.863 -11.390 1.00 97.12 101 ARG A N 1
ATOM 803 C CA . ARG A 1 101 ? 16.364 6.117 -10.376 1.00 97.12 101 ARG A CA 1
ATOM 804 C C . ARG A 1 101 ? 16.392 6.829 -9.026 1.00 97.12 101 ARG A C 1
ATOM 806 O O . ARG A 1 101 ? 15.333 6.994 -8.424 1.00 97.12 101 ARG A O 1
ATOM 813 N N . ILE A 1 102 ? 17.558 7.328 -8.598 1.00 97.69 102 ILE A N 1
ATOM 814 C CA . ILE A 1 102 ? 17.693 8.140 -7.374 1.00 97.69 102 ILE A CA 1
ATOM 815 C C . ILE A 1 102 ? 16.767 9.357 -7.446 1.00 97.69 102 ILE A C 1
ATOM 817 O O . ILE A 1 102 ? 15.923 9.532 -6.571 1.00 97.69 102 ILE A O 1
ATOM 821 N N . ARG A 1 103 ? 16.834 10.141 -8.531 1.00 97.94 103 ARG A N 1
ATOM 822 C CA . ARG A 1 103 ? 15.970 11.320 -8.717 1.00 97.94 103 ARG A CA 1
ATOM 823 C C . ARG A 1 103 ? 14.476 10.988 -8.690 1.00 97.94 103 ARG A C 1
ATOM 825 O O . ARG A 1 103 ? 13.675 11.788 -8.208 1.00 97.94 103 ARG A O 1
ATOM 832 N N . SER A 1 104 ? 14.088 9.823 -9.206 1.00 96.31 104 SER A N 1
ATOM 833 C CA . SER A 1 104 ? 12.694 9.367 -9.181 1.00 96.31 104 SER A CA 1
ATOM 834 C C . SER A 1 104 ? 12.224 9.058 -7.755 1.00 96.31 104 SER A C 1
ATOM 836 O O . SER A 1 104 ? 11.149 9.510 -7.361 1.00 96.31 104 SER A O 1
ATOM 838 N N . VAL A 1 105 ? 13.051 8.369 -6.957 1.00 96.94 105 VAL A N 1
ATOM 839 C CA . VAL A 1 105 ? 12.765 8.094 -5.538 1.00 96.94 105 VAL A CA 1
ATOM 840 C C . VAL A 1 105 ? 12.748 9.386 -4.718 1.00 96.94 105 VAL A C 1
ATOM 842 O O . VAL A 1 105 ? 11.826 9.601 -3.937 1.00 96.94 105 VAL A O 1
ATOM 845 N N . GLU A 1 106 ? 13.702 10.296 -4.929 1.00 97.88 106 GLU A N 1
ATOM 846 C CA . GLU A 1 106 ? 13.728 11.598 -4.248 1.00 97.88 106 GLU A CA 1
ATOM 847 C C . GLU A 1 106 ? 12.462 12.416 -4.508 1.00 97.88 106 GLU A C 1
ATOM 849 O O . GLU A 1 106 ? 11.913 13.020 -3.586 1.00 97.88 106 GLU A O 1
ATOM 854 N N . ARG A 1 107 ? 11.973 12.432 -5.754 1.00 97.00 107 ARG A N 1
ATOM 855 C CA . ARG A 1 107 ? 10.724 13.121 -6.103 1.00 97.00 107 ARG A CA 1
ATOM 856 C C . ARG A 1 107 ? 9.536 12.532 -5.349 1.00 97.00 107 ARG A C 1
ATOM 858 O O . ARG A 1 107 ? 8.729 13.287 -4.813 1.00 97.00 107 ARG A O 1
ATOM 865 N N . PHE A 1 108 ? 9.446 11.205 -5.294 1.00 95.19 108 PHE A N 1
ATOM 866 C CA . PHE A 1 108 ? 8.394 10.514 -4.556 1.00 95.19 108 PHE A CA 1
ATOM 867 C C . PHE A 1 108 ? 8.434 10.857 -3.058 1.00 95.19 108 PHE A C 1
ATOM 869 O O . PHE A 1 108 ? 7.414 11.239 -2.485 1.00 95.19 108 PHE A O 1
ATOM 876 N N . LEU A 1 109 ? 9.622 10.826 -2.443 1.00 96.75 109 LEU A N 1
ATOM 877 C CA . LEU A 1 109 ? 9.803 11.168 -1.029 1.00 96.75 109 LEU A CA 1
ATOM 878 C C . LEU A 1 109 ? 9.403 12.615 -0.713 1.00 96.75 109 LEU A C 1
ATOM 880 O O . LEU A 1 109 ? 8.770 12.856 0.314 1.00 96.75 109 LEU A O 1
ATOM 884 N N . ARG A 1 110 ? 9.720 13.578 -1.590 1.00 96.56 110 ARG A N 1
ATOM 885 C CA . ARG A 1 110 ? 9.285 14.976 -1.413 1.00 96.56 110 ARG A CA 1
ATOM 886 C C . ARG A 1 110 ? 7.761 15.083 -1.364 1.00 96.56 110 ARG A C 1
ATOM 888 O O . ARG A 1 110 ? 7.238 15.672 -0.422 1.00 96.56 110 ARG A O 1
ATOM 895 N N . GLY A 1 111 ? 7.062 14.427 -2.294 1.00 95.19 111 GLY A N 1
ATOM 896 C CA . GLY A 1 111 ? 5.597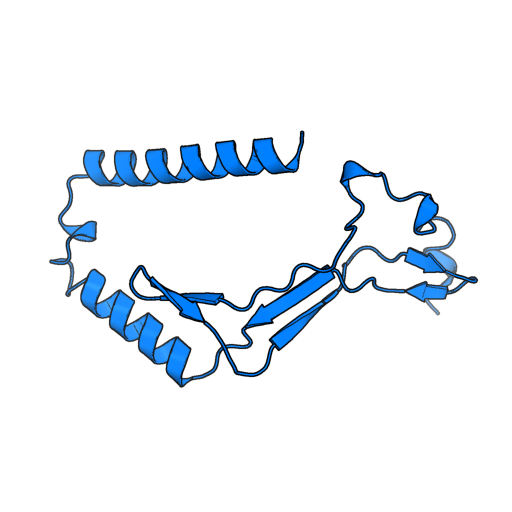 14.386 -2.299 1.00 95.19 111 GLY A CA 1
ATOM 897 C C . GLY A 1 111 ? 5.010 13.741 -1.038 1.00 95.19 111 GLY A C 1
ATOM 898 O O . GLY A 1 111 ? 4.053 14.259 -0.466 1.00 95.19 111 GLY A O 1
ATOM 899 N N . MET A 1 112 ? 5.613 12.655 -0.535 1.00 93.69 112 MET A N 1
ATOM 900 C CA . MET A 1 112 ? 5.185 12.038 0.730 1.00 93.69 112 MET A CA 1
ATOM 901 C C . MET A 1 112 ? 5.320 12.992 1.924 1.00 93.69 112 MET A C 1
ATOM 903 O O . MET A 1 112 ? 4.422 13.059 2.764 1.00 93.69 112 MET A O 1
ATOM 907 N N . VAL A 1 113 ? 6.430 13.732 2.012 1.00 94.38 113 VAL A N 1
ATOM 908 C CA . VAL A 1 113 ? 6.670 14.697 3.099 1.00 94.38 113 VAL A CA 1
ATOM 909 C C . VAL A 1 113 ? 5.683 15.860 3.034 1.00 94.38 113 VAL A C 1
ATOM 911 O O . VAL A 1 113 ? 5.172 16.276 4.074 1.00 94.38 113 VAL A O 1
ATOM 914 N N . GLU A 1 114 ? 5.391 16.374 1.840 1.00 93.19 114 GLU A N 1
ATOM 915 C CA . GLU A 1 114 ? 4.373 17.413 1.639 1.00 93.19 114 GLU A CA 1
ATOM 916 C C . GLU A 1 114 ? 3.003 16.939 2.138 1.00 93.19 114 GLU A C 1
ATOM 918 O O . GLU A 1 114 ? 2.407 17.589 2.999 1.00 93.19 114 GLU A O 1
ATOM 923 N N . LYS A 1 115 ? 2.567 15.739 1.732 1.00 88.06 115 LYS A N 1
ATOM 924 C CA . LYS A 1 115 ? 1.308 15.141 2.210 1.00 88.06 115 LYS A CA 1
ATOM 925 C C . LYS A 1 115 ? 1.282 14.858 3.708 1.00 88.06 115 LYS A C 1
ATOM 927 O O . LYS A 1 115 ? 0.237 14.973 4.346 1.00 88.06 115 LYS A O 1
ATOM 932 N N . MET A 1 116 ? 2.418 14.514 4.305 1.00 83.12 116 MET A N 1
ATOM 933 C CA . MET A 1 116 ? 2.512 14.333 5.753 1.00 83.12 116 MET A CA 1
ATOM 934 C C . MET A 1 116 ? 2.326 15.652 6.515 1.00 83.12 116 MET A C 1
ATOM 936 O O . MET A 1 116 ? 1.715 15.647 7.583 1.00 83.12 116 MET A O 1
ATOM 940 N N . LYS A 1 117 ? 2.851 16.768 5.992 1.00 81.50 117 LYS A N 1
ATOM 941 C CA . LYS A 1 117 ? 2.678 18.096 6.599 1.00 81.50 117 LYS A CA 1
ATOM 942 C C . LYS A 1 117 ? 1.223 18.555 6.533 1.00 81.50 117 LYS A C 1
ATOM 944 O O . LYS A 1 117 ? 0.716 19.008 7.550 1.00 81.50 117 LYS A O 1
ATOM 949 N N . GLU A 1 118 ? 0.555 18.352 5.395 1.00 75.94 118 GLU A N 1
ATOM 950 C CA . GLU A 1 118 ? -0.882 18.636 5.227 1.00 75.94 118 GLU A CA 1
ATOM 951 C C . GLU A 1 118 ? -1.755 17.911 6.268 1.00 75.94 118 GLU A C 1
ATOM 953 O O . GLU A 1 118 ? -2.747 18.461 6.715 1.00 75.94 118 GLU A O 1
ATOM 958 N N . ARG A 1 119 ? -1.386 16.689 6.684 1.00 65.81 119 ARG A N 1
ATOM 959 C CA . ARG A 1 119 ? -2.132 15.904 7.690 1.00 65.81 119 ARG A CA 1
ATOM 960 C C . ARG A 1 119 ? -1.839 16.266 9.150 1.00 65.81 119 ARG A C 1
ATOM 962 O O . ARG A 1 119 ? -2.518 15.749 10.031 1.00 65.81 119 ARG A O 1
ATOM 969 N N . LYS A 1 120 ? -0.776 17.028 9.426 1.00 57.94 120 LYS A N 1
ATOM 970 C CA . LYS A 1 120 ? -0.342 17.378 10.793 1.00 57.94 120 LYS A CA 1
ATOM 971 C C . LYS A 1 120 ? -0.626 18.832 11.178 1.00 57.94 120 LYS A C 1
ATOM 973 O O . LYS A 1 120 ? -0.525 19.129 12.368 1.00 57.94 120 LYS A O 1
ATOM 978 N N . GLY A 1 121 ? -0.866 19.707 10.201 1.00 46.25 121 GLY A N 1
ATOM 979 C CA . GLY A 1 121 ? -1.291 21.095 10.410 1.00 46.25 121 GLY A CA 1
ATOM 980 C C . GLY A 1 121 ? -2.802 21.185 10.477 1.00 46.25 121 GLY A C 1
ATOM 981 O O . GLY A 1 121 ? -3.277 21.983 11.309 1.00 46.25 121 GLY A O 1
#

Foldseek 3Di:
DPVVVCVPVAEALVPQPPLRDDPDAAEEQWDDALNDTDGHPDDKDWDWDPGWHDDPNDTDTHTRYIYDPDDPVVVVRRVVSVCVCCVVLPHPQSPDDPVVNVVVVVVVVVVVVVVVVVSRD

pLDDT: mean 89.34, std 11.95, range [37.47, 97.94]

Sequence (121 aa):
MGEERFKGIFRPEGEVPPNCRLEEACEQREYLVDGELRRWEGALQEVFSPVLIEQEGRLLRKRIGSYPLLGEAEALGALEAAARAYDHGSGRWPTLRVEERIRSVERFLRGMVEKMKERKG